Protein AF-X1KV09-F1 (afdb_monomer_lite)

pLDDT: mean 78.67, std 9.37, range [45.34, 91.38]

Radius of gyration: 13.38 Å; chains: 1; bounding box: 32×23×32 Å

Secondary structure (DSSP, 8-state):
--------S-HHHHHHHHH-GGGGGGGT--EEEEEEEETTEEEEEETTEEEE--

Structure (mmCIF, N/CA/C/O backbone):
data_AF-X1KV09-F1
#
_entry.id   AF-X1KV09-F1
#
loop_
_atom_site.group_PDB
_atom_site.id
_atom_site.type_symbol
_atom_site.label_atom_id
_atom_site.label_alt_id
_atom_site.label_comp_id
_atom_site.label_asym_id
_atom_site.label_entity_id
_atom_site.label_seq_id
_atom_site.pdbx_PDB_ins_code
_atom_site.Cartn_x
_atom_site.Cartn_y
_atom_site.Cartn_z
_atom_site.occupancy
_atom_site.B_iso_or_equiv
_atom_site.auth_seq_id
_atom_site.auth_comp_id
_atom_site.auth_asym_id
_atom_site.auth_atom_id
_atom_site.pdbx_PDB_model_num
ATOM 1 N N . MET A 1 1 ? 13.260 16.831 -0.120 1.00 45.34 1 MET A N 1
ATOM 2 C CA . MET A 1 1 ? 14.228 16.266 -1.084 1.00 45.34 1 MET A CA 1
ATOM 3 C C . MET A 1 1 ? 13.520 15.116 -1.773 1.00 45.34 1 MET A C 1
ATOM 5 O O . MET A 1 1 ? 13.210 14.137 -1.105 1.00 45.34 1 MET A O 1
ATOM 9 N N . ASP A 1 2 ? 13.172 15.267 -3.047 1.00 59.56 2 ASP A N 1
ATOM 10 C CA . ASP A 1 2 ? 12.382 14.258 -3.757 1.00 59.56 2 ASP A CA 1
ATOM 11 C C . ASP A 1 2 ? 13.254 13.049 -4.103 1.00 59.56 2 ASP A C 1
ATOM 13 O O . ASP A 1 2 ? 14.273 13.180 -4.784 1.00 59.56 2 ASP A O 1
ATOM 17 N N . LYS A 1 3 ? 12.864 11.859 -3.636 1.00 66.56 3 LYS A N 1
ATOM 18 C CA . LYS A 1 3 ? 13.520 10.601 -4.010 1.00 66.56 3 LYS A CA 1
ATOM 19 C C . LYS A 1 3 ? 12.900 10.089 -5.308 1.00 66.56 3 LYS A C 1
ATOM 21 O O . LYS A 1 3 ? 11.736 9.704 -5.326 1.00 66.56 3 LYS A O 1
ATOM 26 N N . LYS A 1 4 ? 13.678 10.075 -6.393 1.00 81.44 4 LYS A N 1
ATOM 27 C CA . LYS A 1 4 ? 13.278 9.493 -7.685 1.00 81.44 4 LYS A CA 1
ATOM 28 C C . LYS A 1 4 ? 13.974 8.147 -7.877 1.00 81.44 4 LYS A C 1
ATOM 30 O O . LYS A 1 4 ? 15.183 8.054 -7.683 1.00 81.44 4 LYS A O 1
ATOM 35 N N . LEU A 1 5 ? 13.218 7.124 -8.273 1.00 79.38 5 LEU A N 1
ATOM 36 C CA . LEU A 1 5 ? 13.722 5.783 -8.580 1.00 79.38 5 LEU A CA 1
ATOM 37 C C . LEU A 1 5 ? 13.309 5.397 -10.005 1.00 79.38 5 LEU A C 1
ATOM 39 O O . LEU A 1 5 ? 12.157 5.585 -10.388 1.00 79.38 5 LEU A O 1
ATOM 43 N N . ILE A 1 6 ? 14.241 4.847 -10.786 1.00 85.44 6 ILE A N 1
ATOM 44 C CA . ILE A 1 6 ? 13.950 4.327 -12.127 1.00 85.44 6 ILE A CA 1
ATOM 45 C C . ILE A 1 6 ? 13.469 2.882 -11.995 1.00 85.44 6 ILE A C 1
ATOM 47 O O . ILE A 1 6 ? 14.223 2.010 -11.566 1.00 85.44 6 ILE A O 1
ATOM 51 N N . ILE A 1 7 ? 12.229 2.624 -12.408 1.00 82.75 7 ILE A N 1
ATOM 52 C CA . ILE A 1 7 ? 11.633 1.285 -12.415 1.00 82.75 7 ILE A CA 1
ATOM 53 C C . ILE A 1 7 ? 11.568 0.791 -13.863 1.00 82.75 7 ILE A C 1
ATOM 55 O O . ILE A 1 7 ? 10.912 1.398 -14.706 1.00 82.75 7 ILE A O 1
ATOM 59 N N . LYS A 1 8 ? 12.239 -0.329 -14.162 1.00 89.19 8 LYS A N 1
ATOM 60 C CA . LYS A 1 8 ? 12.202 -0.979 -15.486 1.00 89.19 8 LYS A CA 1
ATOM 61 C C . LYS A 1 8 ? 10.948 -1.848 -15.632 1.00 89.19 8 LYS A C 1
ATOM 63 O O . LYS A 1 8 ? 11.036 -3.069 -15.713 1.00 89.19 8 LYS A O 1
ATOM 68 N N . ALA A 1 9 ? 9.779 -1.219 -15.627 1.00 85.56 9 ALA A N 1
ATOM 69 C CA . ALA A 1 9 ? 8.492 -1.885 -15.803 1.00 85.56 9 ALA A CA 1
ATOM 70 C C . ALA A 1 9 ? 7.547 -1.030 -16.655 1.00 85.56 9 ALA A C 1
ATOM 72 O O . ALA A 1 9 ? 7.726 0.180 -16.782 1.00 85.56 9 ALA A O 1
ATOM 73 N N . ALA A 1 10 ? 6.529 -1.667 -17.237 1.00 91.38 10 ALA A N 1
ATOM 74 C CA . ALA A 1 10 ? 5.474 -0.951 -17.939 1.00 91.38 10 ALA A CA 1
ATOM 75 C C . ALA A 1 10 ? 4.659 -0.102 -16.949 1.00 91.38 10 ALA A C 1
ATOM 77 O O . ALA A 1 10 ? 4.323 -0.565 -15.859 1.00 91.38 10 ALA A O 1
ATOM 78 N N . VAL A 1 11 ? 4.336 1.132 -17.343 1.00 86.69 11 VAL A N 1
ATOM 79 C CA . VAL A 1 11 ? 3.685 2.127 -16.475 1.00 86.69 11 VAL A CA 1
ATOM 80 C C . VAL A 1 11 ? 2.365 1.606 -15.902 1.00 86.69 11 VAL A C 1
ATOM 82 O O . VAL A 1 11 ? 2.130 1.727 -14.704 1.00 86.69 11 VAL A O 1
ATOM 85 N N . ASN A 1 12 ? 1.537 0.961 -16.727 1.00 89.50 12 ASN A N 1
ATOM 86 C CA . ASN A 1 12 ? 0.271 0.364 -16.297 1.00 89.50 12 ASN A CA 1
ATOM 87 C C . ASN A 1 12 ? 0.464 -0.665 -15.175 1.00 89.50 12 ASN A C 1
ATOM 89 O O . ASN A 1 12 ? -0.209 -0.571 -14.159 1.00 89.50 12 ASN A O 1
ATOM 93 N N . LYS A 1 13 ? 1.457 -1.555 -15.290 1.00 82.19 13 LYS A N 1
ATOM 94 C CA . LYS A 1 13 ? 1.753 -2.543 -14.241 1.00 82.19 13 LYS A CA 1
ATOM 95 C C . LYS A 1 13 ? 2.144 -1.893 -12.917 1.00 82.19 13 LYS A C 1
ATOM 97 O O . LYS A 1 13 ? 1.787 -2.408 -11.866 1.00 82.19 13 LYS A O 1
ATOM 102 N N . VAL A 1 14 ? 2.876 -0.778 -12.953 1.00 80.50 14 VAL A N 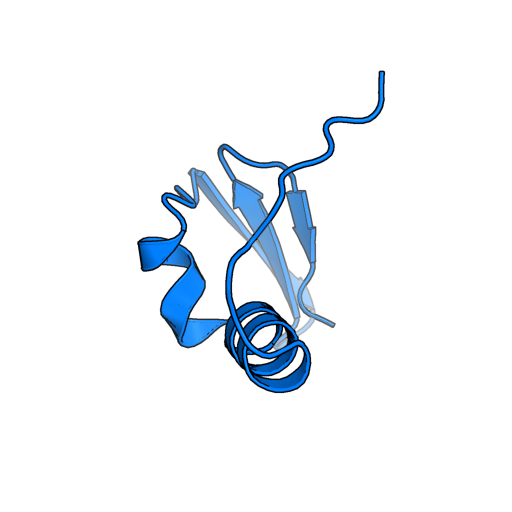1
ATOM 103 C CA . VAL A 1 14 ? 3.232 -0.042 -11.730 1.00 80.50 14 VAL A CA 1
ATOM 104 C C . VAL A 1 14 ? 1.973 0.524 -11.074 1.00 80.50 14 VAL A C 1
ATOM 106 O O . VAL A 1 14 ? 1.787 0.355 -9.873 1.00 80.50 14 VAL A O 1
ATOM 109 N N . TYR A 1 15 ? 1.079 1.133 -11.857 1.00 82.75 15 TYR A N 1
ATOM 110 C CA . TYR A 1 15 ? -0.195 1.643 -11.345 1.00 82.75 15 TYR A CA 1
ATOM 111 C C . TYR A 1 15 ? -1.106 0.548 -10.804 1.00 82.75 15 TYR A C 1
ATOM 113 O O . TYR A 1 15 ? -1.706 0.748 -9.752 1.00 82.75 15 TYR A O 1
ATOM 121 N N . ASP A 1 16 ? -1.191 -0.591 -11.484 1.00 83.25 16 ASP A N 1
ATOM 122 C CA . ASP A 1 16 ? -2.030 -1.707 -11.054 1.00 83.25 16 ASP A CA 1
ATOM 123 C C . ASP A 1 16 ? -1.576 -2.229 -9.686 1.00 83.25 16 ASP A C 1
ATOM 125 O O . ASP A 1 16 ? -2.403 -2.408 -8.799 1.00 83.25 16 ASP A O 1
ATOM 129 N N . ILE A 1 17 ? -0.262 -2.366 -9.465 1.00 77.44 17 ILE A N 1
ATOM 130 C CA . ILE A 1 17 ? 0.266 -2.796 -8.162 1.00 77.44 17 ILE A CA 1
ATOM 131 C C . ILE A 1 17 ? 0.059 -1.714 -7.090 1.00 77.44 17 ILE A C 1
ATOM 133 O O . ILE A 1 17 ? -0.291 -2.040 -5.961 1.00 77.44 17 ILE A O 1
ATOM 137 N N . MET A 1 18 ? 0.237 -0.427 -7.416 1.00 75.38 18 MET A N 1
ATOM 138 C CA . MET A 1 18 ? -0.027 0.662 -6.458 1.00 75.38 18 MET A CA 1
ATOM 139 C C . MET A 1 18 ? -1.502 0.740 -6.039 1.00 75.38 18 MET A C 1
ATOM 141 O O . MET A 1 18 ? -1.799 1.221 -4.949 1.00 75.38 18 MET A O 1
ATOM 145 N N . LYS A 1 19 ? -2.420 0.286 -6.898 1.00 79.50 19 LYS A N 1
ATOM 146 C CA . LYS A 1 19 ? -3.858 0.206 -6.610 1.00 79.50 19 LYS A CA 1
ATOM 147 C C . LYS A 1 19 ? -4.272 -1.120 -5.968 1.00 79.50 19 LYS A C 1
ATOM 149 O O . LYS A 1 19 ? -5.408 -1.243 -5.518 1.00 79.50 19 LYS A O 1
ATOM 154 N N . ASP A 1 20 ? -3.377 -2.102 -5.913 1.00 76.62 20 ASP A N 1
ATOM 155 C CA . ASP A 1 20 ? -3.631 -3.397 -5.295 1.00 76.62 20 ASP A CA 1
ATOM 156 C C . ASP A 1 20 ? -3.275 -3.364 -3.803 1.00 76.62 20 ASP A C 1
ATOM 158 O O . ASP A 1 20 ? -2.213 -3.821 -3.358 1.00 76.62 20 ASP A O 1
ATOM 162 N N . TYR A 1 21 ? -4.212 -2.839 -3.013 1.00 71.50 21 TYR A N 1
ATOM 163 C CA . TYR A 1 21 ? -4.096 -2.745 -1.558 1.00 71.50 21 TYR A CA 1
ATOM 164 C C . TYR A 1 21 ? -3.969 -4.114 -0.861 1.00 71.50 21 TYR A C 1
ATOM 166 O O . TYR A 1 21 ? -3.528 -4.181 0.285 1.00 71.50 21 TYR A O 1
ATOM 174 N N . SER A 1 22 ? -4.279 -5.228 -1.538 1.00 73.88 22 SER A N 1
ATOM 175 C CA . SER A 1 22 ? -4.052 -6.570 -0.982 1.00 73.88 22 SER A CA 1
ATOM 176 C C . SER A 1 22 ? -2.562 -6.933 -0.907 1.00 73.88 22 SER A C 1
ATOM 178 O O . SER A 1 22 ? -2.165 -7.840 -0.174 1.00 73.88 22 SER A O 1
ATOM 180 N N . THR A 1 23 ? -1.711 -6.206 -1.641 1.00 66.44 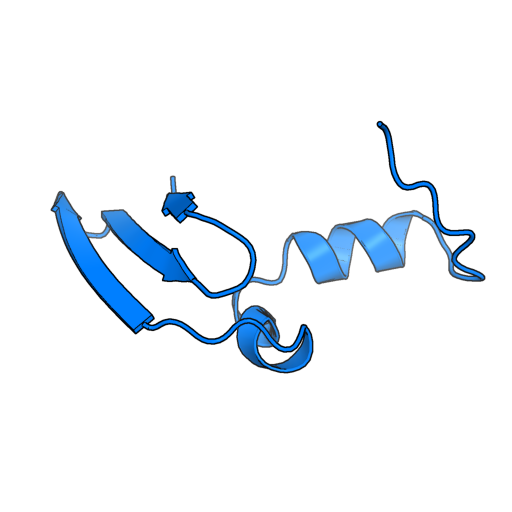23 THR A N 1
ATOM 181 C CA . THR A 1 23 ? -0.269 -6.470 -1.743 1.00 66.44 23 THR A CA 1
ATOM 182 C C . THR A 1 23 ? 0.596 -5.541 -0.905 1.00 66.44 23 THR A C 1
ATOM 184 O O . THR A 1 23 ? 1.819 -5.651 -0.975 1.00 66.44 23 THR A O 1
ATOM 187 N N . LEU A 1 24 ? 0.004 -4.675 -0.073 1.00 63.34 24 LEU A N 1
ATOM 188 C CA . LEU A 1 24 ? 0.734 -3.702 0.754 1.00 63.34 24 LEU A CA 1
ATOM 189 C C . LEU A 1 24 ? 1.843 -4.358 1.592 1.00 63.34 24 LEU A C 1
ATOM 191 O O . LEU A 1 24 ? 2.954 -3.841 1.660 1.00 63.34 24 LEU A O 1
ATOM 195 N N . SER A 1 25 ? 1.604 -5.555 2.133 1.00 60.19 25 SER A N 1
ATOM 196 C CA . SER A 1 25 ? 2.618 -6.314 2.880 1.00 60.19 25 SER A CA 1
ATOM 197 C C . SER A 1 25 ? 3.865 -6.664 2.049 1.00 60.19 25 SER A C 1
ATOM 199 O O . SER A 1 25 ? 4.969 -6.700 2.590 1.00 60.19 25 SER A O 1
ATOM 201 N N . ARG A 1 26 ? 3.737 -6.855 0.724 1.00 64.62 26 ARG A N 1
ATOM 202 C CA . ARG A 1 26 ? 4.874 -7.114 -0.188 1.00 64.62 26 ARG A CA 1
ATOM 203 C C . ARG A 1 26 ? 5.759 -5.888 -0.387 1.00 64.62 26 ARG A C 1
ATOM 205 O O . ARG A 1 26 ? 6.932 -6.036 -0.713 1.00 64.62 26 ARG A O 1
ATOM 212 N N . TRP A 1 27 ? 5.219 -4.693 -0.164 1.00 66.12 27 TRP A N 1
ATOM 213 C C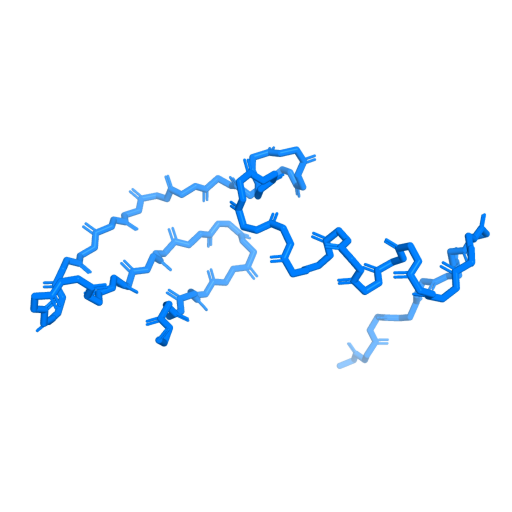A . TRP A 1 27 ? 5.952 -3.428 -0.241 1.00 66.12 27 TRP A CA 1
ATOM 214 C C . TRP A 1 27 ? 6.745 -3.120 1.032 1.00 66.12 27 TRP A C 1
ATOM 216 O O . TRP A 1 27 ? 7.244 -2.009 1.196 1.00 66.12 27 TRP A O 1
ATOM 226 N N . ASN A 1 28 ? 6.888 -4.111 1.920 1.00 69.94 28 ASN A N 1
ATOM 227 C CA . ASN A 1 28 ? 7.494 -3.952 3.235 1.00 69.94 28 ASN A CA 1
ATOM 228 C C . ASN A 1 28 ? 6.751 -2.898 4.073 1.00 69.94 28 ASN A C 1
ATOM 230 O O . ASN A 1 28 ? 7.359 -2.203 4.886 1.00 69.94 28 ASN A O 1
ATOM 234 N N . ILE A 1 29 ? 5.440 -2.758 3.836 1.00 71.81 29 ILE A N 1
ATOM 235 C CA . ILE A 1 29 ? 4.563 -1.881 4.606 1.00 71.81 29 ILE A CA 1
ATOM 236 C C . ILE A 1 29 ? 4.170 -2.647 5.860 1.00 71.81 29 ILE A C 1
ATOM 238 O O . ILE A 1 29 ? 3.377 -3.588 5.822 1.00 71.81 29 ILE A O 1
ATOM 242 N N . VAL A 1 30 ? 4.768 -2.250 6.971 1.00 78.25 30 VAL A N 1
ATOM 243 C CA . VAL A 1 30 ? 4.449 -2.748 8.303 1.00 78.25 30 VAL A CA 1
ATOM 244 C C . VAL A 1 30 ? 3.379 -1.834 8.875 1.00 78.25 30 VAL A C 1
ATOM 246 O O . VAL A 1 30 ? 3.634 -0.651 9.097 1.00 78.25 30 VAL A O 1
ATOM 249 N N . VAL A 1 31 ? 2.182 -2.380 9.087 1.00 80.06 31 VAL A N 1
ATOM 250 C CA . VAL A 1 31 ? 1.092 -1.692 9.785 1.00 80.06 31 VAL A CA 1
ATOM 251 C C . VAL A 1 31 ? 1.341 -1.816 11.285 1.00 80.06 31 VAL A C 1
ATOM 253 O O . VAL A 1 31 ? 1.366 -2.922 11.818 1.00 80.06 31 VAL A O 1
ATOM 256 N N . ASN A 1 32 ? 1.540 -0.682 11.951 1.00 81.94 32 ASN A N 1
ATOM 257 C CA . ASN A 1 32 ? 1.752 -0.616 13.395 1.00 81.94 32 ASN A CA 1
ATOM 258 C C . ASN A 1 32 ? 0.42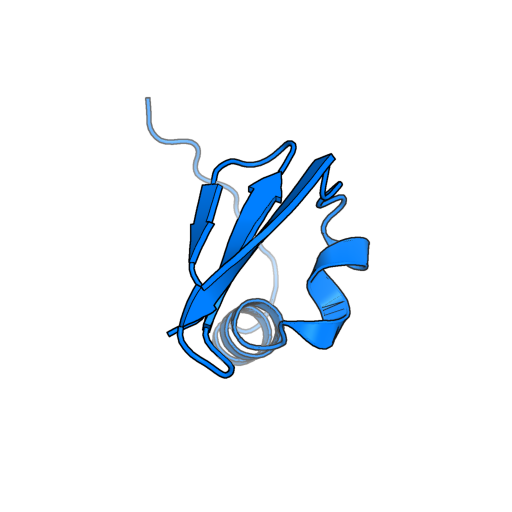1 -0.484 14.144 1.00 81.94 32 ASN A C 1
ATOM 260 O O . ASN A 1 32 ? 0.235 -1.104 15.185 1.00 81.94 32 ASN A O 1
ATOM 264 N N . GLU A 1 33 ? -0.505 0.314 13.608 1.00 85.50 33 GLU A N 1
ATOM 265 C CA . GLU A 1 33 ? -1.827 0.556 14.194 1.00 85.50 33 GLU A CA 1
ATOM 266 C C . GLU A 1 33 ? -2.882 0.655 13.089 1.00 85.50 33 GLU A C 1
ATOM 268 O O . GLU A 1 33 ? -2.602 1.169 12.002 1.00 85.50 33 GLU A O 1
ATOM 273 N N . ALA A 1 34 ? -4.094 0.187 13.386 1.00 86.31 34 ALA A N 1
ATOM 274 C CA . ALA A 1 34 ? -5.263 0.300 12.525 1.00 86.31 34 ALA A CA 1
ATOM 275 C C . ALA A 1 34 ? -6.458 0.796 13.350 1.00 86.31 34 ALA A C 1
ATOM 277 O O . ALA A 1 34 ? -6.788 0.198 14.375 1.00 86.31 34 ALA A O 1
ATOM 278 N N . THR A 1 35 ? -7.107 1.864 12.890 1.00 90.50 35 THR A N 1
ATOM 279 C CA . THR A 1 35 ? -8.261 2.486 13.549 1.00 90.50 35 THR A CA 1
ATOM 280 C C . THR A 1 35 ? -9.405 2.610 12.553 1.00 90.50 35 THR A C 1
ATOM 282 O O . THR A 1 35 ? -9.241 3.212 11.493 1.00 90.50 35 THR A O 1
ATOM 285 N N . GLU A 1 36 ? -10.570 2.061 12.890 1.00 88.50 36 GLU A N 1
ATOM 286 C CA . GLU A 1 36 ? -11.800 2.318 12.139 1.00 88.50 36 GLU A CA 1
ATOM 287 C C . GLU A 1 36 ? -12.347 3.695 12.535 1.00 88.50 36 GLU A C 1
ATOM 289 O O . GLU A 1 36 ? -12.557 3.977 13.716 1.00 88.50 36 GLU A O 1
ATOM 294 N N . ILE A 1 37 ? -12.513 4.571 11.547 1.00 90.50 37 ILE A N 1
ATOM 295 C CA . ILE A 1 37 ? -12.951 5.966 11.733 1.00 90.50 37 ILE A CA 1
ATOM 296 C C . ILE A 1 37 ? -14.424 6.148 11.363 1.00 90.50 37 ILE A C 1
ATOM 298 O O . ILE A 1 37 ? -15.132 6.917 12.006 1.00 90.50 37 ILE A O 1
ATOM 302 N N . GLU A 1 38 ? -14.894 5.411 10.361 1.00 84.81 38 GLU A N 1
ATOM 303 C CA . GLU A 1 38 ? -16.300 5.288 9.972 1.00 84.81 38 GLU A CA 1
ATOM 304 C C . GLU A 1 38 ? -16.542 3.838 9.531 1.00 84.81 38 GLU A C 1
ATOM 306 O O . GLU A 1 38 ? -15.568 3.165 9.189 1.00 84.81 38 GLU A O 1
ATOM 311 N N . PRO A 1 39 ? -17.796 3.350 9.483 1.00 88.50 39 PRO A N 1
ATOM 312 C CA . PRO A 1 39 ? -18.080 1.999 9.010 1.00 88.50 39 PRO A CA 1
ATOM 313 C C . PRO A 1 39 ? -17.447 1.735 7.638 1.00 88.50 39 PRO A C 1
ATOM 315 O O . PRO A 1 39 ? -17.840 2.331 6.633 1.00 88.50 39 PRO A O 1
ATOM 318 N N . GLY A 1 40 ? -16.447 0.853 7.607 1.00 81.88 40 GLY A N 1
ATOM 319 C CA . GLY A 1 40 ? -15.714 0.504 6.386 1.00 81.88 40 GLY A CA 1
ATOM 320 C C . GLY A 1 40 ? -14.613 1.481 5.954 1.00 81.88 40 GLY A C 1
ATOM 321 O O . GLY A 1 40 ? -14.004 1.243 4.911 1.00 81.88 40 GLY A O 1
ATOM 322 N N . LYS A 1 41 ? -14.324 2.532 6.736 1.00 81.75 41 LYS A N 1
ATOM 323 C CA . LYS A 1 41 ? -13.172 3.425 6.537 1.00 81.75 41 LYS A CA 1
ATOM 324 C C . LYS A 1 41 ? -12.121 3.217 7.611 1.00 81.75 41 LYS A C 1
ATOM 326 O O . LYS A 1 41 ? -12.391 3.339 8.809 1.00 81.75 41 LYS A O 1
ATOM 331 N N . PHE A 1 42 ? -10.891 2.998 7.165 1.00 80.50 42 PHE A N 1
ATOM 332 C CA . PHE A 1 42 ? -9.773 2.687 8.044 1.00 80.50 42 PHE A CA 1
ATOM 333 C C . PHE A 1 42 ? -8.633 3.686 7.905 1.00 80.50 42 PHE A C 1
ATOM 335 O O . PHE A 1 42 ? -8.260 4.113 6.807 1.00 80.50 42 PHE A O 1
ATOM 342 N N . PHE A 1 43 ? -8.048 3.998 9.052 1.00 84.75 43 PHE A N 1
ATOM 343 C CA . PHE A 1 43 ? -6.795 4.711 9.188 1.00 84.75 43 PHE A CA 1
ATOM 344 C C . PHE A 1 43 ? -5.701 3.743 9.636 1.00 84.75 43 PHE A C 1
ATOM 346 O O . PHE A 1 43 ? -5.862 3.047 10.640 1.00 84.75 43 PHE A O 1
ATOM 353 N N . PHE A 1 44 ? -4.582 3.717 8.919 1.00 85.69 44 PHE A N 1
ATOM 354 C CA . PHE A 1 44 ? -3.442 2.858 9.224 1.00 85.69 44 PHE A CA 1
ATOM 355 C C . PHE A 1 44 ? -2.195 3.697 9.479 1.00 85.69 44 PHE A C 1
ATOM 357 O O . PHE A 1 44 ? -1.782 4.470 8.613 1.00 85.69 44 PHE A O 1
ATOM 364 N N . LYS A 1 45 ? -1.535 3.478 10.619 1.00 83.06 45 LYS A N 1
ATOM 365 C CA . LYS A 1 45 ? -0.165 3.959 10.828 1.00 83.06 45 LYS A CA 1
ATOM 366 C C . LYS A 1 45 ? 0.807 2.906 10.339 1.00 83.06 45 LYS A C 1
ATOM 368 O O . LYS A 1 45 ? 0.768 1.768 10.812 1.00 83.06 45 LYS A O 1
ATOM 373 N N . THR A 1 46 ? 1.707 3.276 9.435 1.00 85.31 46 THR A N 1
ATOM 374 C CA . THR A 1 46 ? 2.672 2.330 8.864 1.00 85.31 46 THR A CA 1
ATOM 375 C C . THR A 1 46 ? 4.104 2.844 8.932 1.00 85.31 46 THR A C 1
ATOM 377 O O . THR A 1 46 ? 4.354 4.029 9.14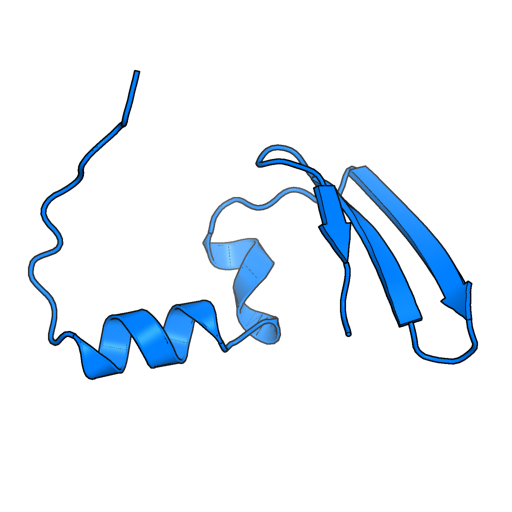5 1.00 85.31 46 THR A O 1
ATOM 380 N N . ASN A 1 47 ? 5.075 1.956 8.724 1.00 81.12 47 ASN A N 1
ATOM 381 C CA . ASN A 1 47 ? 6.492 2.322 8.615 1.00 81.12 47 ASN A CA 1
ATOM 382 C C . ASN A 1 47 ? 6.832 3.193 7.387 1.00 81.12 47 ASN A C 1
ATOM 384 O O . ASN A 1 47 ? 7.944 3.713 7.313 1.00 81.12 47 ASN A O 1
ATOM 388 N N . VAL A 1 48 ? 5.912 3.349 6.429 1.00 77.12 48 VAL A N 1
ATOM 389 C CA . VAL A 1 48 ? 6.086 4.199 5.238 1.00 77.12 48 VAL A CA 1
ATOM 390 C C . VAL A 1 48 ? 5.195 5.447 5.257 1.00 77.12 48 VAL A C 1
ATOM 392 O O . VAL A 1 48 ? 5.163 6.185 4.274 1.00 77.12 48 VAL A O 1
ATOM 395 N N . GLY A 1 49 ? 4.505 5.703 6.372 1.00 77.44 49 GLY A N 1
ATOM 396 C CA . GLY A 1 49 ? 3.601 6.837 6.559 1.00 77.44 49 GLY A CA 1
ATOM 397 C C . GLY A 1 49 ? 2.172 6.420 6.902 1.00 77.44 49 GLY A C 1
ATOM 398 O O . GLY A 1 49 ? 1.858 5.237 7.045 1.00 77.44 49 GLY A O 1
ATOM 399 N N . ASP A 1 50 ? 1.303 7.411 7.040 1.00 86.50 50 ASP A N 1
ATOM 400 C CA . ASP A 1 50 ? -0.096 7.208 7.398 1.00 86.50 50 ASP A CA 1
ATOM 401 C C . ASP A 1 50 ? -0.952 6.981 6.142 1.00 86.50 50 ASP A C 1
ATOM 403 O O . ASP A 1 50 ? -0.835 7.717 5.158 1.00 86.50 50 ASP A O 1
ATOM 407 N N . ILE A 1 51 ? -1.816 5.964 6.164 1.00 82.38 51 ILE A N 1
ATOM 408 C CA . ILE A 1 51 ? -2.676 5.578 5.036 1.00 82.38 51 ILE A CA 1
ATOM 409 C C . ILE A 1 51 ? -4.142 5.707 5.450 1.00 82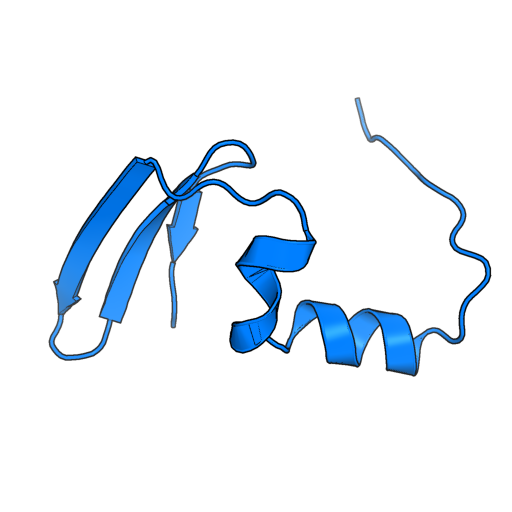.38 51 ILE A C 1
ATOM 411 O O . ILE A 1 51 ? -4.566 5.129 6.448 1.00 82.38 51 ILE A O 1
ATOM 415 N N . TYR A 1 52 ? -4.922 6.415 4.633 1.00 82.88 52 TYR A N 1
ATOM 416 C CA . TYR A 1 52 ? -6.381 6.442 4.709 1.00 82.88 52 TYR A CA 1
ATOM 417 C C . TYR A 1 52 ? -6.956 5.659 3.533 1.00 82.88 52 TYR A C 1
ATOM 419 O O . TYR A 1 52 ? -6.659 5.969 2.376 1.00 82.88 52 TYR A O 1
ATOM 427 N N . ASN A 1 53 ? -7.782 4.655 3.819 1.00 71.50 53 ASN A N 1
ATOM 428 C CA . ASN A 1 53 ? -8.615 4.036 2.793 1.00 71.50 53 ASN A CA 1
ATOM 429 C C . ASN A 1 53 ? -9.873 4.911 2.614 1.00 71.50 53 ASN A C 1
ATOM 431 O O . ASN A 1 53 ? -10.475 5.352 3.594 1.00 71.50 53 ASN A O 1
ATOM 435 N N . THR A 1 54 ? -10.176 5.257 1.359 1.00 63.12 54 THR A N 1
ATOM 436 C CA . THR A 1 54 ? -11.296 6.137 0.973 1.00 63.12 54 THR A CA 1
ATOM 437 C C . THR A 1 54 ? -12.476 5.331 0.472 1.00 63.12 54 THR A C 1
ATOM 439 O O . THR A 1 54 ? -12.230 4.299 -0.192 1.00 63.12 54 THR A O 1
#

Organism: NCBI:txid412755

Sequence (54 aa):
MDKKLIIKAAVNKVYDIMKDYSTLSRWNIVVNEATEIEPGKFFFKTNVGDIYNT

Foldseek 3Di:
DDDDDDDPDDPVVVVVVVPPPVCCVVVVWAFPDWDDPDVVWIWTQTPVGIDTDD